Protein AF-A0ABD5N2S8-F1 (afdb_monomer_lite)

Sequence (68 aa):
MKTELIAPCGMNCNVCSNYLALINDTKAKGVKLPYCIGCRQRDKKCSFVKKKCKKLLKHKIEFCYECD

Secondary structure (DSSP, 8-state):
--GGGB-TTS-BGGG-HHHHHHHTTTTTTT--PPP-SS----SS--TTTTTT-HHHHTT--SSGGGG-

Structure (mmCIF, N/CA/C/O backbone):
data_AF-A0ABD5N2S8-F1
#
_entry.id   AF-A0ABD5N2S8-F1
#
loop_
_atom_site.group_PDB
_atom_site.id
_atom_site.type_symbol
_atom_site.label_atom_id
_atom_site.label_alt_id
_atom_site.label_comp_id
_atom_site.label_asym_id
_atom_site.label_entity_id
_atom_site.label_seq_id
_atom_site.pdbx_PDB_ins_code
_atom_site.Cartn_x
_atom_site.Cartn_y
_atom_site.Cartn_z
_atom_site.occupancy
_atom_site.B_iso_or_equiv
_atom_site.auth_seq_id
_atom_site.auth_comp_id
_atom_site.auth_asym_id
_atom_site.auth_atom_id
_atom_site.pdbx_PDB_model_num
ATOM 1 N N . MET A 1 1 ? -10.463 -12.252 -5.101 1.00 53.56 1 MET A N 1
ATOM 2 C CA . MET A 1 1 ? -9.831 -11.092 -4.429 1.00 53.56 1 MET A CA 1
ATOM 3 C C . MET A 1 1 ? -8.737 -11.635 -3.523 1.00 53.56 1 MET A C 1
ATOM 5 O O . MET A 1 1 ? -9.054 -12.500 -2.721 1.00 53.56 1 MET A O 1
ATOM 9 N N . LYS A 1 2 ? -7.466 -11.236 -3.695 1.00 64.25 2 LYS A N 1
ATOM 10 C CA . LYS A 1 2 ? -6.384 -11.687 -2.799 1.00 64.25 2 LYS A CA 1
ATOM 11 C C . LYS A 1 2 ? -6.455 -10.873 -1.509 1.00 64.25 2 LYS A C 1
ATOM 13 O O . LYS A 1 2 ? -6.299 -9.655 -1.562 1.00 64.25 2 LYS A O 1
ATOM 18 N N . THR A 1 3 ? -6.726 -11.531 -0.386 1.00 64.94 3 THR A N 1
ATOM 19 C CA . THR A 1 3 ? -6.862 -10.904 0.943 1.00 64.94 3 THR A CA 1
ATOM 20 C C . THR A 1 3 ? -5.591 -10.173 1.376 1.00 64.94 3 THR A C 1
ATOM 22 O O . THR A 1 3 ? -5.664 -9.123 1.998 1.00 64.94 3 THR A O 1
ATOM 25 N N . GLU A 1 4 ? -4.437 -10.652 0.916 1.00 68.56 4 GLU A N 1
ATOM 26 C CA . GLU A 1 4 ? -3.093 -10.076 1.088 1.00 68.56 4 GLU A CA 1
ATOM 27 C C . GLU A 1 4 ? -2.966 -8.620 0.592 1.00 68.56 4 GLU A C 1
ATOM 29 O O . GLU A 1 4 ? -2.097 -7.865 1.027 1.00 68.56 4 GLU A O 1
ATOM 34 N N . LEU A 1 5 ? -3.823 -8.221 -0.355 1.00 68.81 5 LEU A N 1
ATOM 35 C CA . LEU A 1 5 ? -3.850 -6.879 -0.942 1.00 68.81 5 LEU A CA 1
ATOM 36 C C . LEU A 1 5 ? -4.913 -5.985 -0.303 1.00 68.81 5 LEU A C 1
ATOM 38 O O . LEU A 1 5 ? -5.152 -4.886 -0.796 1.00 68.81 5 LEU A O 1
ATOM 42 N N . ILE A 1 6 ? -5.565 -6.433 0.766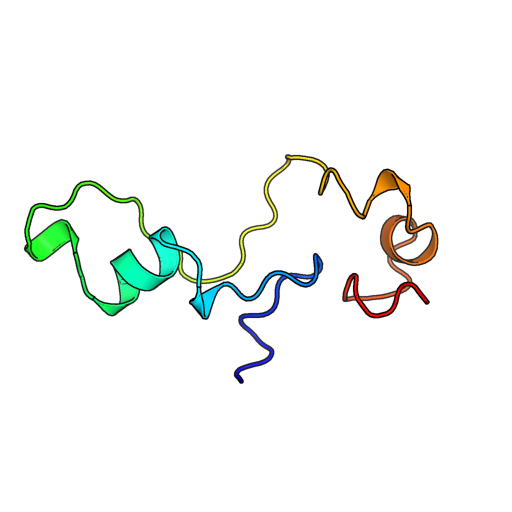 1.00 73.38 6 ILE A N 1
ATOM 43 C CA . ILE A 1 6 ? -6.494 -5.617 1.538 1.00 73.38 6 ILE A CA 1
ATOM 44 C C . ILE A 1 6 ? -5.697 -4.995 2.671 1.00 73.38 6 ILE A C 1
ATOM 46 O O . ILE A 1 6 ? -5.166 -5.675 3.542 1.00 73.38 6 ILE A O 1
ATOM 50 N N . ALA A 1 7 ? -5.598 -3.673 2.664 1.00 67.94 7 ALA A N 1
ATOM 51 C CA . ALA A 1 7 ? -4.992 -2.962 3.766 1.00 67.94 7 ALA A CA 1
ATOM 52 C C . ALA A 1 7 ? -5.821 -3.215 5.032 1.00 67.94 7 ALA A C 1
ATOM 54 O O . ALA A 1 7 ? -7.052 -3.232 4.950 1.00 67.94 7 ALA A O 1
ATOM 55 N N . PRO A 1 8 ? -5.192 -3.196 6.216 1.00 61.59 8 PRO A N 1
ATOM 56 C CA . PRO A 1 8 ? -5.896 -3.093 7.493 1.00 61.59 8 PRO A CA 1
ATOM 57 C C . PRO A 1 8 ? -6.910 -1.949 7.525 1.00 61.59 8 PRO A C 1
ATOM 59 O O . PRO A 1 8 ? -7.858 -1.967 8.296 1.00 61.59 8 PRO A O 1
ATOM 62 N N . CYS A 1 9 ? -6.752 -0.941 6.656 1.00 64.00 9 CYS A N 1
ATOM 63 C CA . CYS A 1 9 ? -7.724 0.1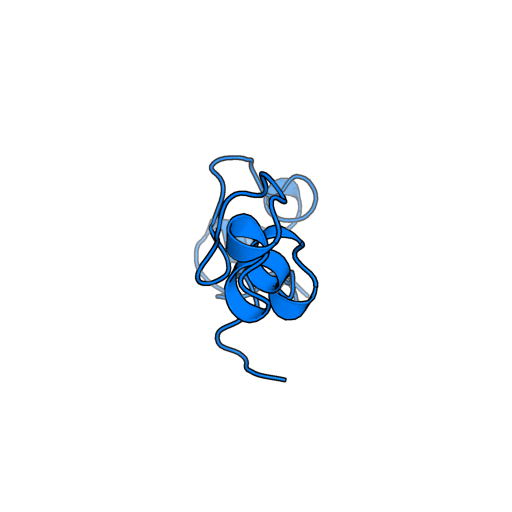27 6.516 1.00 64.00 9 CYS A CA 1
ATOM 64 C C . CYS A 1 9 ? -8.970 -0.159 5.652 1.00 64.00 9 CYS A C 1
ATOM 66 O O . CYS A 1 9 ? -9.798 0.738 5.493 1.00 64.00 9 CYS A O 1
ATOM 68 N N . GLY A 1 10 ? -9.113 -1.369 5.105 1.00 65.69 10 GLY A N 1
ATOM 69 C CA . GLY A 1 10 ? -10.172 -1.750 4.162 1.00 65.69 10 GLY A CA 1
ATOM 70 C C . GLY A 1 10 ? -9.912 -1.316 2.714 1.00 65.69 10 GLY A C 1
ATOM 71 O O . GLY A 1 10 ? -10.754 -1.519 1.846 1.00 65.69 10 GLY A O 1
ATOM 72 N N . MET A 1 11 ? -8.753 -0.716 2.425 1.00 74.44 11 MET A N 1
ATOM 73 C CA . MET A 1 11 ? -8.381 -0.307 1.069 1.00 74.44 11 MET A CA 1
ATOM 74 C C . MET A 1 11 ? -7.808 -1.494 0.295 1.00 74.44 11 MET A C 1
ATOM 76 O O . MET A 1 11 ? -6.812 -2.075 0.715 1.00 74.44 11 MET A O 1
ATOM 80 N N . ASN A 1 12 ? -8.383 -1.816 -0.861 1.00 77.56 12 ASN A N 1
ATOM 81 C CA . ASN A 1 12 ? -7.806 -2.810 -1.758 1.00 77.56 12 ASN A CA 1
ATOM 82 C C . ASN A 1 12 ? -6.666 -2.180 -2.573 1.00 77.56 12 ASN A C 1
ATOM 84 O O . ASN A 1 12 ? -6.878 -1.275 -3.374 1.00 77.56 12 ASN A O 1
ATOM 88 N N . CYS A 1 13 ? -5.438 -2.639 -2.381 1.00 76.12 13 CYS A N 1
ATOM 89 C CA . CYS A 1 13 ? -4.285 -2.093 -3.085 1.00 76.12 13 CYS A CA 1
ATOM 90 C C . CYS A 1 13 ? -4.199 -2.522 -4.544 1.00 76.12 13 CYS A C 1
ATOM 92 O O . CYS A 1 13 ? -3.427 -1.915 -5.280 1.00 76.12 13 CYS A O 1
ATOM 94 N N . ASN A 1 14 ? -5.035 -3.460 -5.003 1.00 81.62 14 ASN A N 1
ATOM 95 C CA . ASN A 1 14 ? -5.149 -3.754 -6.429 1.00 81.62 14 ASN A CA 1
ATOM 96 C C . ASN A 1 14 ? -5.664 -2.557 -7.254 1.00 81.62 14 ASN A C 1
ATOM 98 O O . ASN A 1 14 ? -5.384 -2.497 -8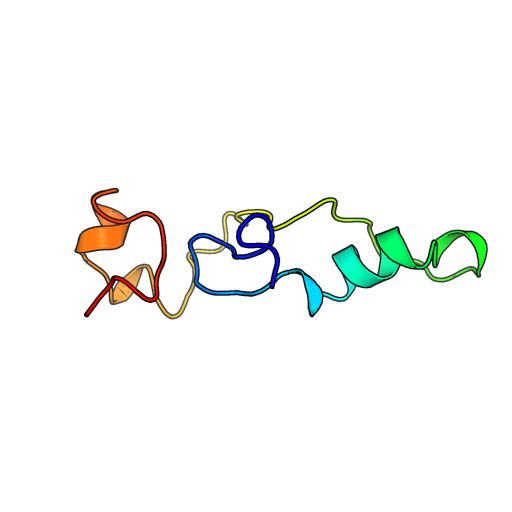.445 1.00 81.62 14 ASN A O 1
ATOM 102 N N . VAL A 1 15 ? -6.356 -1.591 -6.633 1.00 83.19 15 VAL A N 1
ATOM 103 C CA . VAL A 1 15 ? -6.789 -0.346 -7.289 1.00 83.19 15 VAL A CA 1
ATOM 104 C C . VAL A 1 15 ? -5.801 0.804 -7.078 1.00 83.19 15 VAL A C 1
ATOM 106 O O . VAL A 1 15 ? -6.003 1.906 -7.583 1.00 83.19 15 VAL A O 1
ATOM 109 N N . CYS A 1 16 ? -4.721 0.588 -6.322 1.00 84.31 16 CYS A N 1
ATOM 110 C CA . CYS A 1 16 ? -3.726 1.622 -6.070 1.00 84.31 16 CYS A CA 1
ATOM 111 C C . CYS A 1 16 ? -2.830 1.817 -7.299 1.00 84.31 16 CYS A C 1
ATOM 113 O O . CYS A 1 16 ? -2.179 0.878 -7.756 1.00 84.31 16 CYS A O 1
ATOM 115 N N . SER A 1 17 ? -2.705 3.060 -7.771 1.00 86.75 17 SER A N 1
ATOM 116 C CA . SER A 1 17 ? -1.872 3.422 -8.927 1.00 86.75 17 SER A CA 1
ATOM 117 C C . SER A 1 17 ? -0.421 2.942 -8.817 1.00 86.75 17 SER A C 1
ATOM 119 O O . SER A 1 17 ? 0.144 2.488 -9.802 1.00 86.75 17 SER A O 1
ATOM 121 N N . ASN A 1 18 ? 0.177 2.972 -7.625 1.00 85.69 18 ASN A N 1
ATOM 122 C CA . ASN A 1 18 ? 1.565 2.539 -7.414 1.00 85.69 18 ASN A CA 1
ATOM 123 C C . ASN A 1 18 ? 1.741 1.010 -7.446 1.00 85.69 18 ASN A C 1
ATOM 125 O O . ASN A 1 18 ? 2.820 0.520 -7.780 1.00 85.69 18 ASN A O 1
ATOM 129 N N . TYR A 1 19 ? 0.706 0.256 -7.065 1.00 86.25 19 TYR A N 1
ATOM 130 C CA . TYR A 1 19 ? 0.695 -1.203 -7.201 1.00 86.25 19 TYR A CA 1
ATOM 131 C C . TYR A 1 19 ? 0.469 -1.588 -8.667 1.00 86.25 19 TYR A C 1
ATOM 133 O O . TYR A 1 19 ? 1.201 -2.405 -9.218 1.00 86.25 19 TYR A O 1
ATOM 141 N N . LEU A 1 20 ? -0.465 -0.904 -9.337 1.00 89.88 20 LEU A N 1
ATOM 142 C CA . LEU A 1 20 ? -0.695 -1.049 -10.775 1.00 89.88 20 LEU A CA 1
ATOM 143 C C . LEU A 1 20 ? 0.546 -0.681 -11.606 1.00 89.88 20 LEU A C 1
ATOM 145 O O . LEU A 1 20 ? 0.829 -1.328 -12.611 1.00 89.88 20 LEU A O 1
ATOM 149 N N . ALA A 1 21 ? 1.308 0.324 -11.175 1.00 92.00 21 ALA A N 1
ATOM 150 C CA . ALA A 1 21 ? 2.564 0.717 -11.804 1.00 92.00 21 ALA A CA 1
ATOM 151 C C . ALA A 1 21 ? 3.620 -0.397 -11.742 1.00 92.00 21 ALA A C 1
ATOM 153 O O . ALA A 1 21 ? 4.320 -0.626 -12.725 1.00 92.00 21 ALA A O 1
ATOM 154 N N . LEU A 1 22 ? 3.698 -1.105 -10.609 1.00 89.69 22 LEU A N 1
ATOM 155 C CA . LEU A 1 22 ? 4.603 -2.238 -10.428 1.00 89.69 22 LEU A CA 1
ATOM 156 C C . LEU A 1 22 ? 4.221 -3.410 -11.343 1.00 89.69 22 LEU A C 1
ATOM 158 O O . LEU A 1 22 ? 5.074 -3.902 -12.070 1.00 89.69 22 LEU A O 1
ATOM 162 N N . ILE A 1 23 ? 2.952 -3.841 -11.337 1.00 92.50 23 ILE A N 1
ATOM 163 C CA . ILE A 1 23 ? 2.522 -5.015 -12.124 1.00 92.50 23 ILE A CA 1
ATOM 164 C C . ILE A 1 23 ? 2.597 -4.778 -13.640 1.00 92.50 23 ILE A C 1
ATOM 166 O O . ILE A 1 23 ? 2.756 -5.727 -14.398 1.00 92.50 23 ILE A O 1
ATOM 170 N N . ASN A 1 24 ? 2.469 -3.523 -14.085 1.00 94.19 24 ASN A N 1
ATOM 171 C CA . ASN A 1 24 ? 2.526 -3.149 -15.503 1.00 94.19 24 ASN A CA 1
ATOM 172 C C . ASN A 1 24 ? 3.907 -2.646 -15.947 1.00 94.19 24 ASN A C 1
ATOM 174 O O . ASN A 1 24 ? 4.031 -2.167 -17.080 1.00 94.19 24 ASN A O 1
ATOM 178 N N . ASP A 1 25 ? 4.888 -2.691 -15.040 1.00 93.75 25 ASP A N 1
ATOM 179 C CA . ASP A 1 25 ? 6.239 -2.151 -15.183 1.00 93.75 25 ASP A CA 1
ATOM 180 C C . ASP A 1 25 ? 6.275 -0.793 -15.902 1.00 93.75 25 ASP A C 1
ATOM 182 O O . ASP A 1 25 ? 6.896 -0.587 -16.947 1.00 93.75 25 ASP A O 1
ATOM 186 N N . THR A 1 26 ? 5.527 0.170 -15.366 1.00 95.44 26 THR A N 1
ATOM 187 C CA . THR A 1 26 ? 5.302 1.435 -16.072 1.00 95.44 26 THR A CA 1
ATOM 188 C C . THR A 1 26 ? 6.562 2.296 -16.179 1.00 95.44 26 THR A C 1
ATOM 190 O O . THR A 1 26 ? 6.627 3.157 -17.054 1.00 95.44 26 THR A O 1
ATOM 193 N N . LYS A 1 27 ? 7.585 2.070 -15.341 1.00 92.69 27 LYS A N 1
ATOM 194 C CA . LYS A 1 27 ? 8.888 2.744 -15.463 1.00 92.69 27 LYS A CA 1
ATOM 195 C C . LYS A 1 27 ? 9.613 2.356 -16.746 1.00 92.69 27 LYS A C 1
ATOM 197 O O . LYS A 1 27 ? 10.197 3.243 -17.361 1.00 92.69 27 LYS A O 1
ATOM 202 N N . ALA A 1 28 ? 9.521 1.099 -17.191 1.00 94.00 28 ALA A N 1
ATOM 203 C CA . ALA A 1 28 ? 10.061 0.685 -18.490 1.00 94.00 28 ALA A CA 1
ATOM 204 C C . ALA A 1 28 ? 9.382 1.421 -19.660 1.00 94.00 28 ALA A C 1
ATOM 206 O O . ALA A 1 28 ? 9.975 1.606 -20.717 1.00 94.00 28 ALA A O 1
ATOM 207 N N . LYS A 1 29 ? 8.157 1.915 -19.443 1.00 94.00 29 LYS A N 1
ATOM 208 C CA . LYS A 1 29 ? 7.380 2.730 -20.391 1.00 94.00 29 LYS A CA 1
ATOM 209 C C . LYS A 1 29 ? 7.568 4.243 -20.187 1.00 94.00 29 LYS A C 1
ATOM 211 O O . LYS A 1 29 ? 6.818 5.033 -20.750 1.00 94.00 29 LYS A O 1
ATOM 2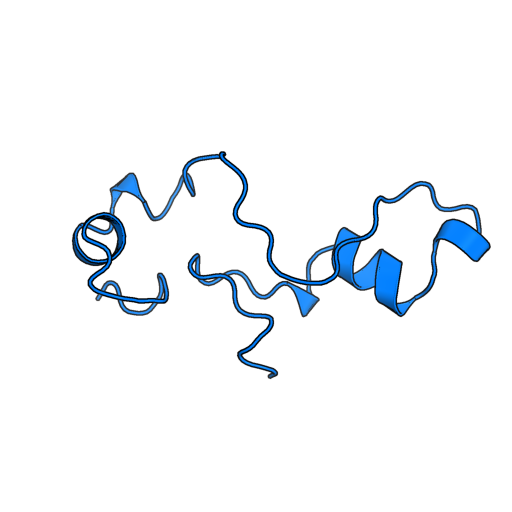16 N N . GLY A 1 30 ? 8.520 4.665 -19.348 1.00 94.44 30 GLY A N 1
ATOM 217 C CA . GLY A 1 30 ? 8.823 6.077 -19.079 1.00 94.44 30 GLY A CA 1
ATOM 218 C C . GLY A 1 30 ? 7.916 6.766 -18.050 1.00 94.44 30 GLY A C 1
ATOM 219 O O . GLY A 1 30 ? 8.090 7.954 -17.775 1.00 94.44 30 GLY A O 1
ATOM 220 N N . VAL A 1 31 ? 6.973 6.049 -17.430 1.00 94.19 31 VAL A N 1
ATOM 221 C CA . VAL A 1 31 ? 6.073 6.617 -16.415 1.00 94.19 31 VAL A CA 1
ATOM 222 C C . VAL A 1 31 ? 6.776 6.668 -15.059 1.00 94.19 31 VAL A C 1
ATOM 224 O O . VAL A 1 31 ? 7.129 5.643 -14.474 1.00 94.19 31 VAL A O 1
ATOM 227 N N . LYS A 1 32 ? 6.921 7.875 -14.503 1.00 91.44 32 LYS A N 1
ATOM 228 C CA . LYS A 1 32 ? 7.614 8.136 -13.228 1.00 91.44 32 LYS A CA 1
ATOM 229 C C . LYS A 1 32 ? 6.728 7.907 -11.994 1.00 91.44 32 LYS A C 1
ATOM 231 O O . LYS A 1 32 ? 6.690 8.740 -11.091 1.00 91.44 32 LYS A O 1
ATOM 236 N N . LEU A 1 33 ? 6.010 6.785 -11.940 1.00 88.44 33 LEU A N 1
ATOM 237 C CA . LEU A 1 33 ? 5.278 6.377 -10.737 1.00 88.44 33 LEU A CA 1
ATOM 238 C C . LEU A 1 33 ? 6.168 5.524 -9.815 1.00 88.44 33 LEU A C 1
ATOM 240 O O . LEU A 1 33 ? 6.932 4.676 -10.288 1.00 88.44 33 LEU A O 1
ATOM 244 N N . PRO A 1 34 ? 6.097 5.723 -8.487 1.00 85.00 34 PRO A N 1
ATOM 245 C CA . PRO A 1 34 ? 6.781 4.857 -7.540 1.00 85.00 34 PRO A CA 1
ATOM 246 C C . PRO A 1 34 ? 6.097 3.487 -7.471 1.00 85.00 34 PRO A C 1
ATOM 248 O O . PRO A 1 34 ? 4.881 3.373 -7.609 1.00 85.00 34 PRO A O 1
ATOM 251 N N . TYR A 1 35 ? 6.882 2.445 -7.209 1.00 87.62 35 TYR A N 1
ATOM 252 C CA . TYR A 1 35 ? 6.384 1.075 -7.106 1.00 87.62 35 TYR A CA 1
ATOM 253 C C . TYR A 1 35 ? 6.019 0.717 -5.671 1.00 87.62 35 TYR A C 1
ATOM 255 O O . TYR A 1 35 ? 6.706 1.102 -4.721 1.00 87.62 35 TYR A O 1
ATOM 263 N N . CYS A 1 36 ? 4.933 -0.038 -5.520 1.00 79.44 36 CYS A N 1
ATOM 264 C CA . CYS A 1 36 ? 4.466 -0.533 -4.235 1.00 79.44 36 CYS A CA 1
ATOM 265 C C . CYS A 1 36 ? 4.117 -2.017 -4.349 1.00 79.44 36 CYS A C 1
ATOM 267 O O . CYS A 1 36 ? 3.289 -2.383 -5.171 1.00 79.44 36 CYS A O 1
ATOM 269 N N . ILE A 1 37 ? 4.727 -2.858 -3.511 1.00 79.75 37 ILE A N 1
ATOM 270 C CA . ILE A 1 37 ? 4.528 -4.321 -3.527 1.00 79.75 37 ILE A CA 1
ATOM 271 C C . ILE A 1 37 ? 3.222 -4.776 -2.853 1.00 79.75 37 ILE A C 1
ATOM 273 O O . ILE A 1 37 ? 2.853 -5.937 -2.946 1.00 79.75 37 ILE A O 1
ATOM 277 N N . GLY A 1 38 ? 2.513 -3.865 -2.182 1.00 69.69 38 GLY A N 1
ATOM 278 C CA . GLY A 1 38 ? 1.278 -4.157 -1.458 1.00 69.69 38 GLY A CA 1
ATOM 279 C C . GLY A 1 38 ? 0.778 -2.946 -0.677 1.00 69.69 38 GLY A C 1
ATOM 280 O O . GLY A 1 38 ? 1.218 -1.817 -0.907 1.00 69.69 38 GLY A O 1
ATOM 281 N N . CYS A 1 39 ? -0.133 -3.158 0.266 1.00 70.75 39 CYS A N 1
ATOM 282 C CA . CYS A 1 39 ? -0.670 -2.077 1.081 1.00 70.75 39 CYS A CA 1
ATOM 283 C C . CYS A 1 39 ? 0.332 -1.563 2.108 1.00 70.75 39 CYS A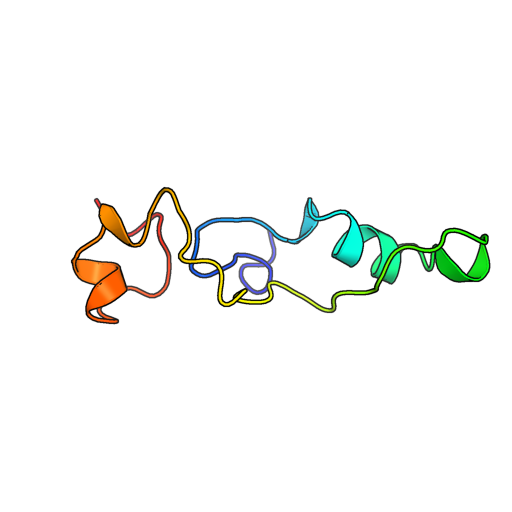 C 1
ATOM 285 O O . CYS A 1 39 ? 0.571 -2.185 3.137 1.00 70.75 39 CYS A O 1
ATOM 287 N N . ARG A 1 40 ? 0.887 -0.374 1.860 1.00 63.50 40 ARG A N 1
ATOM 288 C CA . ARG A 1 40 ? 1.717 0.316 2.850 1.00 63.50 40 ARG A CA 1
ATOM 289 C C . ARG A 1 40 ? 0.839 1.094 3.815 1.00 63.50 40 ARG A C 1
ATOM 291 O O . ARG A 1 40 ? 0.175 2.053 3.415 1.00 63.50 40 ARG A O 1
ATOM 298 N N . GLN A 1 41 ? 0.901 0.725 5.091 1.00 59.75 41 GLN A N 1
ATOM 299 C CA . GLN A 1 41 ? 0.455 1.602 6.163 1.00 59.75 41 GLN A CA 1
ATOM 300 C C . GLN A 1 41 ? 1.281 2.888 6.072 1.00 59.75 41 GLN A C 1
ATOM 302 O O . GLN A 1 41 ? 2.481 2.897 6.329 1.00 59.75 41 GLN A O 1
ATOM 307 N N . ARG A 1 42 ? 0.665 3.977 5.612 1.00 57.41 42 ARG A N 1
ATOM 308 C CA . ARG A 1 42 ? 1.292 5.294 5.702 1.00 57.41 42 ARG A CA 1
ATOM 309 C C . ARG A 1 42 ? 1.117 5.777 7.133 1.00 57.41 42 ARG A C 1
ATOM 311 O O . ARG A 1 42 ? 0.054 5.579 7.714 1.00 57.41 42 ARG A O 1
ATOM 318 N N . ASP A 1 43 ? 2.083 6.536 7.634 1.00 53.28 43 ASP A N 1
ATOM 319 C CA . ASP A 1 43 ? 1.950 7.250 8.913 1.00 53.28 43 ASP A CA 1
ATOM 320 C C . ASP A 1 43 ? 0.925 8.408 8.845 1.00 53.28 43 ASP A C 1
ATOM 322 O O . ASP A 1 43 ? 0.745 9.223 9.747 1.00 53.28 43 ASP A O 1
ATOM 326 N N . LYS A 1 44 ? 0.170 8.471 7.742 1.00 51.84 44 LYS A N 1
ATOM 327 C CA . LYS A 1 44 ? -1.101 9.172 7.697 1.00 51.84 44 LYS A CA 1
ATOM 328 C C . LYS A 1 44 ? -2.095 8.327 8.482 1.00 51.84 44 LYS A C 1
ATOM 330 O O . LYS A 1 44 ? -2.509 7.266 8.017 1.00 51.84 44 LYS A O 1
ATOM 335 N N . LYS A 1 45 ? -2.496 8.817 9.665 1.00 50.84 45 LYS A N 1
ATOM 336 C CA . LYS A 1 45 ? -3.695 8.344 10.381 1.00 50.84 45 LYS A CA 1
ATOM 337 C C . LYS A 1 45 ? -4.745 8.063 9.317 1.00 50.84 45 LYS A C 1
ATOM 339 O O . LYS A 1 45 ? -5.038 8.974 8.552 1.00 50.84 45 LYS A O 1
ATOM 344 N N . CYS A 1 46 ? -5.239 6.830 9.202 1.00 53.78 46 CYS A N 1
ATOM 345 C CA . CYS A 1 46 ? -6.267 6.528 8.217 1.00 53.78 46 CYS A CA 1
ATOM 346 C C . CYS A 1 46 ? -7.463 7.423 8.543 1.00 53.78 46 CYS A C 1
ATOM 348 O O . CYS A 1 46 ? -8.181 7.141 9.506 1.00 53.78 46 CYS A O 1
ATOM 350 N N . SER A 1 47 ? -7.566 8.561 7.840 1.00 51.50 47 SER A N 1
ATOM 351 C CA . SER A 1 47 ? -8.184 9.777 8.392 1.00 51.50 47 SER A CA 1
ATOM 352 C C . SER A 1 47 ? -9.630 9.541 8.790 1.00 51.50 47 SER A C 1
ATOM 354 O O . SER A 1 47 ? -10.118 10.136 9.748 1.00 51.50 47 SER A O 1
ATOM 356 N N . PHE A 1 48 ? -10.271 8.615 8.084 1.00 48.50 48 PHE A N 1
ATOM 357 C CA . PHE A 1 48 ? -11.675 8.293 8.224 1.00 48.50 48 PHE A CA 1
ATOM 358 C C . PHE A 1 48 ? -11.966 7.153 9.209 1.00 48.50 48 PHE A C 1
ATOM 360 O O . PHE A 1 48 ? -13.037 7.173 9.806 1.00 48.50 48 PHE A O 1
ATOM 367 N N . VAL A 1 49 ? -11.033 6.218 9.459 1.00 55.00 49 VAL A N 1
ATOM 368 C CA . VAL A 1 49 ? -11.339 5.010 10.258 1.00 55.00 49 VAL A CA 1
ATOM 369 C C . VAL A 1 49 ? -10.604 4.925 11.595 1.00 55.00 49 VAL A C 1
ATOM 371 O O . VAL A 1 49 ? -11.234 4.591 12.595 1.00 55.00 49 VAL A O 1
ATOM 374 N N . LYS A 1 50 ? -9.324 5.329 11.695 1.00 56.03 50 LYS A N 1
ATOM 375 C CA . LYS A 1 50 ? -8.603 5.281 12.990 1.00 56.03 50 LYS A CA 1
ATOM 376 C C . LYS A 1 50 ? -9.267 6.153 14.064 1.00 56.03 50 LYS A C 1
ATOM 378 O O . LYS A 1 50 ? -9.191 5.816 15.234 1.00 56.03 50 LYS A O 1
ATOM 383 N N . LYS A 1 51 ? -9.931 7.256 13.695 1.00 59.75 51 LYS A N 1
ATOM 384 C CA . LYS A 1 51 ? -10.655 8.109 14.659 1.00 59.75 51 LYS A CA 1
ATOM 385 C C . LYS A 1 51 ? -12.007 7.535 15.094 1.00 59.75 51 LYS A C 1
ATOM 387 O O . LYS A 1 51 ? -12.461 7.851 16.186 1.00 59.75 51 LYS A O 1
ATOM 392 N N . LYS A 1 52 ? -12.652 6.732 14.245 1.00 62.94 52 LYS A N 1
ATOM 393 C CA . LYS A 1 52 ? -14.006 6.211 14.485 1.00 62.94 52 LYS A CA 1
ATOM 394 C C . LYS A 1 52 ? -13.995 4.802 15.082 1.00 62.94 52 LYS A C 1
ATOM 396 O O . LYS A 1 52 ? -14.909 4.455 15.819 1.00 62.94 52 LYS A O 1
ATOM 401 N N . CYS A 1 53 ? -12.934 4.027 14.847 1.00 71.06 53 CYS A N 1
ATOM 402 C CA . CYS A 1 53 ? -12.849 2.637 15.270 1.00 71.06 53 CYS A CA 1
ATOM 403 C C . CYS A 1 53 ? -11.962 2.398 16.501 1.00 71.06 53 CYS A C 1
ATOM 405 O O . CYS A 1 53 ? -10.743 2.242 16.392 1.00 71.06 53 CYS A O 1
ATOM 407 N N . LYS A 1 54 ? -12.575 2.287 17.689 1.00 76.38 54 LYS A N 1
ATOM 408 C CA . LYS A 1 54 ? -11.849 1.967 18.937 1.00 76.38 54 LYS A CA 1
ATOM 409 C C . LYS A 1 54 ? -11.254 0.552 18.937 1.00 76.38 54 LYS A C 1
ATOM 411 O O . LYS A 1 54 ? -10.194 0.357 19.528 1.00 76.38 54 LYS A O 1
ATOM 416 N N . LYS A 1 55 ? -11.913 -0.421 18.291 1.00 75.50 55 LYS A N 1
ATOM 417 C CA . LYS A 1 55 ? -11.432 -1.811 18.177 1.00 75.50 55 LYS A CA 1
ATOM 418 C C . LYS A 1 55 ? -10.099 -1.861 17.412 1.00 75.50 55 LYS A C 1
ATOM 420 O O . LYS A 1 55 ? -9.131 -2.419 17.920 1.00 75.50 55 LYS A O 1
ATOM 425 N N . LEU A 1 56 ? -10.020 -1.165 16.274 1.00 72.38 56 LEU A N 1
ATOM 426 C CA . LEU A 1 56 ? -8.805 -1.062 15.455 1.00 72.38 56 LEU A CA 1
ATOM 427 C C . LEU A 1 56 ? -7.673 -0.319 16.179 1.00 72.38 56 LEU A C 1
ATOM 429 O O . LEU A 1 56 ? -6.526 -0.747 16.135 1.00 72.38 56 LEU A O 1
ATOM 433 N N . LEU A 1 57 ? -7.984 0.777 16.889 1.00 71.81 57 LEU A N 1
ATOM 434 C CA . LEU A 1 57 ? -6.995 1.508 17.700 1.00 71.81 57 LEU A CA 1
ATOM 435 C C . LEU A 1 57 ? -6.357 0.629 18.782 1.00 71.81 57 LEU A C 1
ATOM 437 O O . LEU A 1 57 ? -5.176 0.772 19.084 1.00 71.81 57 LEU A O 1
ATOM 441 N N . LYS A 1 58 ? -7.149 -0.273 19.366 1.00 78.44 58 LYS A N 1
ATOM 442 C CA . LYS A 1 58 ? -6.704 -1.224 20.387 1.00 78.44 58 LYS A CA 1
A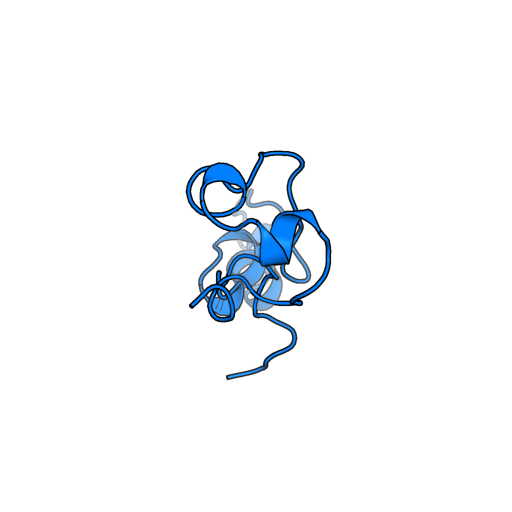TOM 443 C C . LYS A 1 58 ? -6.090 -2.500 19.795 1.00 78.44 58 LYS A C 1
ATOM 445 O O . LYS A 1 58 ? -5.873 -3.433 20.557 1.00 78.44 58 LYS A O 1
ATOM 450 N N . HIS A 1 59 ? -5.837 -2.552 18.481 1.00 75.50 59 HIS A N 1
ATOM 451 C CA . HIS A 1 59 ? -5.332 -3.738 17.775 1.00 75.50 59 HIS A CA 1
ATOM 452 C C . HIS A 1 59 ? -6.184 -5.001 18.018 1.00 75.50 59 HIS A C 1
ATOM 454 O O . HIS A 1 59 ? -5.666 -6.109 18.053 1.00 75.50 59 HIS A O 1
ATOM 460 N N . LYS A 1 60 ? -7.500 -4.837 18.226 1.00 78.81 60 LYS A N 1
ATOM 461 C CA . LYS A 1 60 ? -8.436 -5.953 18.466 1.00 78.81 60 LYS A CA 1
ATOM 462 C C . LYS A 1 60 ? -9.023 -6.557 17.192 1.00 78.81 60 LYS A C 1
ATOM 464 O O . LYS A 1 60 ? -9.689 -7.579 17.270 1.00 78.81 60 LYS A O 1
ATOM 469 N N . ILE A 1 61 ? -8.846 -5.873 16.071 1.00 73.06 61 ILE A N 1
ATOM 470 C CA . ILE A 1 61 ? -9.309 -6.275 14.746 1.00 73.06 61 ILE A CA 1
ATOM 471 C C . ILE A 1 61 ? -8.196 -5.962 13.756 1.00 73.06 61 ILE A C 1
ATOM 473 O O . ILE A 1 61 ? -7.411 -5.032 13.985 1.00 73.06 61 ILE A O 1
ATOM 477 N N . GLU A 1 62 ? -8.125 -6.738 12.686 1.00 69.00 62 GLU A N 1
ATOM 478 C CA . GLU A 1 62 ? -7.062 -6.635 11.691 1.00 69.00 62 GLU A CA 1
ATOM 479 C C . GLU A 1 62 ? -7.485 -5.720 10.541 1.00 69.00 62 GLU A C 1
ATOM 481 O O . GLU A 1 62 ? -6.651 -5.009 9.975 1.00 69.00 62 GLU A O 1
ATOM 486 N N . PHE A 1 63 ? -8.792 -5.636 10.268 1.00 67.00 63 PHE A N 1
ATOM 487 C CA . PHE A 1 63 ? -9.335 -4.841 9.175 1.00 67.00 63 PHE A CA 1
ATOM 488 C C . PHE A 1 63 ? -10.386 -3.822 9.625 1.00 67.00 63 PHE A C 1
ATOM 490 O O . PHE A 1 63 ? -11.204 -4.050 10.507 1.00 67.00 63 PHE A O 1
ATOM 497 N N . CYS A 1 64 ? -10.427 -2.672 8.954 1.00 61.62 64 CYS A N 1
ATOM 498 C CA . CYS A 1 64 ? -11.380 -1.598 9.236 1.00 61.62 64 CYS A CA 1
ATOM 499 C C . CYS A 1 64 ? -12.845 -1.959 9.004 1.00 61.62 64 CYS A C 1
ATOM 501 O O . CYS A 1 64 ? -13.700 -1.305 9.594 1.00 61.62 64 CYS A O 1
ATOM 503 N N . TYR A 1 65 ? -13.145 -2.924 8.131 1.00 66.69 65 TYR A N 1
ATOM 504 C CA . TYR A 1 65 ? -14.527 -3.359 7.909 1.00 66.69 65 TYR A CA 1
ATOM 505 C C . TYR A 1 65 ? -15.067 -4.165 9.102 1.00 66.69 65 TYR A C 1
ATOM 507 O O . TYR A 1 65 ? -16.273 -4.271 9.259 1.00 66.69 65 TYR A O 1
ATOM 515 N N . GLU A 1 66 ? -14.195 -4.675 9.979 1.00 67.50 66 GLU A N 1
ATOM 516 C CA . GLU A 1 66 ? -14.553 -5.401 11.211 1.00 67.50 66 GLU A CA 1
ATOM 517 C C . GLU A 1 66 ? -14.897 -4.440 12.364 1.00 67.50 66 GLU A C 1
ATOM 519 O O . GLU A 1 66 ? -14.926 -4.816 13.539 1.00 67.50 66 GLU A O 1
ATOM 524 N N . CYS A 1 67 ? -15.060 -3.150 12.056 1.00 67.75 67 CYS A N 1
ATOM 525 C CA . CYS A 1 67 ? -15.317 -2.149 13.072 1.00 67.75 67 CYS A CA 1
ATOM 526 C C . CYS A 1 67 ? -16.749 -2.184 13.616 1.00 67.75 67 CYS A C 1
ATOM 528 O O . CYS A 1 67 ? -16.933 -1.841 14.792 1.00 67.75 67 CYS A O 1
ATOM 530 N N . ASP A 1 68 ? -17.713 -2.618 12.801 1.00 60.50 68 ASP A N 1
ATOM 531 C CA . ASP A 1 68 ? -19.102 -2.841 13.214 1.00 60.50 68 ASP A CA 1
ATOM 532 C C . ASP A 1 68 ? -19.179 -3.897 14.337 1.00 60.50 68 ASP A C 1
ATOM 534 O O . ASP A 1 68 ? -18.482 -4.936 14.266 1.00 60.50 68 ASP A O 1
#

Radius of gyration: 14.17 Å; chains: 1; bounding box: 29×22×41 Å

pLDDT: mean 73.75, std 13.43, range [48.5, 95.44]

Foldseek 3Di:
DPPQQQQLARDRCVPPPQCVCQVVVCVVVVDPRHHDVHDDDDPPCSPPQNVPAPCVVVVVGSHSVVRD